Protein AF-L8Y425-F1 (afdb_monomer_lite)

Sequence (180 aa):
MAGYKPAAIQTYPILGEKITQDTLYWNNYKDDILISRPAKKHLELYDRDLKNFRISKALDRVLEPSCTIKTPEITVSIIKELNRRGVLANALAGRDEKEISRILNFLIRNLSQPRFAPVLINVAEIIIAAHEPQVGEEFPQDCRSMLCSPGHAGGPYHAGGPYPQVPLPPRVLGGAQVAS

Organism: Tupaia chinensis (NCBI:txid246437)

InterPro domains:
  IPR018983 U3 small nucleolar RNA-associated protein 15, C-terminal [PF09384] (30-137)

Radius of gyration: 33.2 Å; chains: 1; bounding box: 80×84×77 Å

Secondary structure (DSSP, 8-state):
-PPP------PPPPBTB---GGGGGGGG-PPP---PPPP-PPPPHHHHHHHTT-HHHHHHHHTSHHHHHH-HHHHHHHHHHHHHTT-HHHHHHT--HHHHHHHHHHHHHHTT-TTTHHHHHHHHHHHHHHHS--TT----TTSTTSS------------PPPPPPPPPPPP---------

Structure (mmCIF, N/CA/C/O backbone):
data_AF-L8Y425-F1
#
_entry.id   AF-L8Y425-F1
#
loop_
_atom_site.group_PDB
_atom_site.id
_atom_site.type_symbol
_atom_site.label_atom_id
_atom_site.label_alt_id
_atom_site.label_comp_id
_atom_site.label_asym_id
_atom_site.label_entity_id
_atom_site.label_seq_id
_atom_site.pdbx_PDB_ins_code
_atom_site.Cartn_x
_atom_site.Cartn_y
_atom_site.Cartn_z
_atom_site.occupancy
_atom_site.B_iso_or_equiv
_atom_site.auth_seq_id
_atom_site.auth_comp_id
_atom_site.auth_asym_id
_atom_site.auth_atom_id
_atom_site.pdbx_PDB_model_num
ATOM 1 N N . MET A 1 1 ? -4.622 -69.169 -10.002 1.00 43.34 1 MET A N 1
ATOM 2 C CA . MET A 1 1 ? -4.086 -68.266 -8.961 1.00 43.34 1 MET A CA 1
ATOM 3 C C . MET A 1 1 ? -2.812 -67.646 -9.509 1.00 43.34 1 MET A C 1
ATOM 5 O O . MET A 1 1 ? -1.913 -68.394 -9.868 1.00 43.34 1 MET A O 1
ATOM 9 N N . ALA A 1 2 ? -2.773 -66.326 -9.700 1.00 55.53 2 ALA A N 1
ATOM 10 C CA . ALA A 1 2 ? -1.586 -65.649 -10.223 1.00 55.53 2 ALA A CA 1
ATOM 11 C C . ALA A 1 2 ? -0.485 -65.666 -9.151 1.00 55.53 2 ALA A C 1
ATOM 13 O O . ALA A 1 2 ? -0.694 -65.164 -8.048 1.00 55.53 2 ALA A O 1
ATOM 14 N N . GLY A 1 3 ? 0.648 -66.303 -9.454 1.00 64.50 3 GLY A N 1
ATOM 15 C CA . GLY A 1 3 ? 1.788 -66.396 -8.545 1.00 64.50 3 GLY A CA 1
ATOM 16 C C . GLY A 1 3 ? 2.397 -65.020 -8.292 1.00 64.50 3 GLY A C 1
ATOM 17 O O . GLY A 1 3 ? 2.737 -64.303 -9.233 1.00 64.50 3 GLY A O 1
ATOM 18 N N . TYR A 1 4 ? 2.521 -64.653 -7.019 1.00 73.25 4 TYR A N 1
ATOM 19 C CA . TYR A 1 4 ? 3.239 -63.460 -6.585 1.00 73.25 4 TYR A CA 1
ATOM 20 C C . TYR A 1 4 ? 4.706 -63.546 -7.031 1.00 73.25 4 TYR A C 1
ATOM 22 O O . TYR A 1 4 ? 5.395 -64.518 -6.720 1.00 73.25 4 TYR A O 1
ATOM 30 N N . LYS A 1 5 ? 5.181 -62.531 -7.762 1.00 61.12 5 LYS A N 1
ATOM 31 C CA . LYS A 1 5 ? 6.605 -62.343 -8.060 1.00 61.12 5 LYS A CA 1
ATOM 32 C C . LYS A 1 5 ? 7.150 -61.307 -7.074 1.00 61.12 5 LYS A C 1
ATOM 34 O O . LYS A 1 5 ? 6.710 -60.159 -7.146 1.00 61.12 5 LYS A O 1
ATOM 39 N N . PRO A 1 6 ? 8.050 -61.677 -6.148 1.00 66.69 6 PRO A N 1
ATOM 40 C CA . PRO A 1 6 ? 8.620 -60.713 -5.218 1.00 66.69 6 PRO A CA 1
ATOM 41 C C . PRO A 1 6 ? 9.408 -59.650 -5.984 1.00 66.69 6 PRO A C 1
ATOM 43 O O . PRO A 1 6 ? 10.172 -59.968 -6.896 1.00 66.69 6 PRO A O 1
ATOM 46 N N . ALA A 1 7 ? 9.220 -58.385 -5.610 1.00 66.00 7 ALA A N 1
ATOM 47 C CA . ALA A 1 7 ? 10.040 -57.296 -6.115 1.00 66.00 7 ALA A CA 1
ATOM 48 C C . ALA A 1 7 ? 11.478 -57.492 -5.612 1.00 66.00 7 ALA A C 1
ATOM 50 O O . ALA A 1 7 ? 11.730 -57.450 -4.407 1.00 66.00 7 ALA A O 1
ATOM 51 N N . ALA A 1 8 ? 12.408 -57.746 -6.532 1.00 64.06 8 ALA A N 1
ATOM 52 C CA . ALA A 1 8 ? 13.828 -57.795 -6.221 1.00 64.06 8 ALA A CA 1
ATOM 53 C C . ALA A 1 8 ? 14.287 -56.385 -5.824 1.00 64.06 8 ALA A C 1
ATOM 55 O O . ALA A 1 8 ? 14.259 -55.460 -6.637 1.00 64.06 8 ALA A O 1
ATOM 56 N N . ILE A 1 9 ? 14.660 -56.207 -4.559 1.00 56.69 9 ILE A N 1
ATOM 57 C CA . ILE A 1 9 ? 15.256 -54.960 -4.079 1.00 56.69 9 ILE A CA 1
ATOM 58 C C . ILE A 1 9 ? 16.687 -54.915 -4.623 1.00 56.69 9 ILE A C 1
ATOM 60 O O . ILE A 1 9 ? 17.462 -55.838 -4.380 1.00 56.69 9 ILE A O 1
ATOM 64 N N . GLN A 1 10 ? 17.029 -53.855 -5.359 1.00 52.22 10 GLN A N 1
ATOM 65 C CA . GLN A 1 10 ? 18.387 -53.605 -5.847 1.00 52.22 10 GLN A CA 1
ATOM 66 C C . GLN A 1 10 ? 19.314 -53.400 -4.639 1.00 52.22 10 GLN A C 1
ATOM 68 O O . GLN A 1 10 ? 19.312 -52.337 -4.021 1.00 52.22 10 GLN A O 1
ATOM 73 N N . THR A 1 11 ? 20.070 -54.427 -4.254 1.00 60.69 11 THR A N 1
ATOM 74 C CA . THR A 1 11 ? 21.088 -54.316 -3.204 1.00 60.69 11 THR A CA 1
ATOM 75 C C . THR A 1 11 ? 22.324 -53.606 -3.742 1.00 60.69 11 THR A C 1
ATOM 77 O O . THR A 1 11 ? 22.751 -53.862 -4.867 1.00 60.69 11 THR A O 1
ATOM 80 N N . TYR A 1 12 ? 22.911 -52.721 -2.934 1.00 56.97 12 TYR A N 1
ATOM 81 C CA . TYR A 1 12 ? 24.147 -52.022 -3.283 1.00 56.97 12 TYR A CA 1
ATOM 82 C C . TYR A 1 12 ? 25.275 -53.031 -3.571 1.00 56.97 12 TYR A C 1
ATOM 84 O O . TYR A 1 12 ? 25.417 -54.001 -2.820 1.00 56.97 12 TYR A O 1
ATOM 92 N N . PRO A 1 13 ? 26.080 -52.832 -4.630 1.00 56.38 13 PRO A N 1
ATOM 93 C CA . PRO A 1 13 ? 27.168 -53.744 -4.955 1.00 56.38 13 PRO A CA 1
ATOM 94 C C . PRO A 1 13 ? 28.264 -53.672 -3.885 1.00 56.38 13 PRO A C 1
ATOM 96 O O . PRO A 1 13 ? 28.727 -52.591 -3.520 1.00 56.38 13 PRO A O 1
ATOM 99 N N . ILE A 1 14 ? 28.688 -54.833 -3.383 1.00 57.53 14 ILE A N 1
ATOM 100 C CA . ILE A 1 14 ? 29.815 -54.946 -2.453 1.00 57.53 14 ILE A CA 1
ATOM 101 C C . ILE A 1 14 ? 31.104 -54.759 -3.262 1.00 57.53 14 ILE A C 1
ATOM 103 O O . ILE A 1 14 ? 31.344 -55.453 -4.250 1.00 57.53 14 ILE A O 1
ATOM 107 N N . LEU A 1 15 ? 31.919 -53.781 -2.868 1.00 52.88 15 LEU A N 1
ATOM 108 C CA . LEU A 1 15 ? 33.121 -53.383 -3.597 1.00 52.88 15 LEU A CA 1
ATOM 109 C C . LEU A 1 15 ? 34.187 -54.496 -3.529 1.00 52.88 15 LEU A C 1
ATOM 111 O O . LEU A 1 15 ? 34.665 -54.818 -2.443 1.00 52.88 15 LEU A O 1
ATOM 115 N N . GLY A 1 16 ? 34.574 -55.067 -4.676 1.00 56.72 16 GLY A N 1
ATOM 116 C CA . GLY A 1 16 ? 35.657 -56.063 -4.770 1.00 56.72 16 GLY A CA 1
ATOM 117 C C . GLY A 1 16 ? 35.403 -57.235 -5.723 1.00 56.72 16 GLY A C 1
ATOM 118 O O . GLY A 1 16 ? 36.343 -57.943 -6.079 1.00 56.72 16 GLY A O 1
ATOM 119 N N . GLU A 1 17 ? 34.171 -57.420 -6.190 1.00 60.19 17 GLU A N 1
ATOM 120 C CA . GLU A 1 17 ? 33.831 -58.406 -7.217 1.00 60.19 17 GLU A CA 1
ATOM 121 C C . GLU A 1 17 ? 33.682 -57.706 -8.578 1.00 60.19 17 GLU A C 1
ATOM 123 O O . GLU A 1 17 ? 33.253 -56.558 -8.669 1.00 60.19 17 GLU A O 1
ATOM 128 N N . LYS A 1 18 ? 34.169 -58.352 -9.634 1.00 57.97 18 LYS A N 1
ATOM 129 C CA . LYS A 1 18 ? 34.546 -57.750 -10.924 1.00 57.97 18 LYS A CA 1
ATOM 130 C C . LYS A 1 18 ? 33.449 -56.843 -11.511 1.00 57.97 18 LYS A C 1
ATOM 132 O O . LYS A 1 18 ? 32.298 -57.254 -11.635 1.00 57.97 18 LYS A O 1
ATOM 137 N N . ILE A 1 19 ? 33.833 -55.635 -11.937 1.00 59.31 19 ILE A N 1
ATOM 138 C CA . ILE A 1 19 ? 32.931 -54.636 -12.535 1.00 59.31 19 ILE A CA 1
ATOM 139 C C . ILE A 1 19 ? 32.350 -55.208 -13.843 1.00 59.31 19 ILE A C 1
ATOM 141 O O . ILE A 1 19 ? 33.043 -55.295 -14.854 1.00 59.31 19 ILE A O 1
ATOM 145 N N . THR A 1 20 ? 31.087 -55.631 -13.815 1.00 65.25 20 THR A N 1
ATOM 146 C CA . THR A 1 20 ? 30.320 -56.123 -14.977 1.00 65.25 20 THR A CA 1
ATOM 147 C C . THR A 1 20 ? 29.552 -54.954 -15.621 1.00 65.25 20 THR A C 1
ATOM 149 O O . THR A 1 20 ? 29.379 -53.911 -14.987 1.00 65.25 20 THR A O 1
ATOM 152 N N . GLN A 1 21 ? 29.082 -55.076 -16.871 1.00 60.59 21 GLN A N 1
ATOM 153 C CA . GLN A 1 21 ? 28.319 -54.009 -17.552 1.00 60.59 21 GLN A CA 1
ATOM 154 C C . GLN A 1 21 ? 27.119 -53.497 -16.729 1.00 60.59 21 GLN A C 1
ATOM 156 O O . GLN A 1 21 ? 26.860 -52.296 -16.730 1.00 60.59 21 GLN A O 1
ATOM 161 N N . ASP A 1 22 ? 26.478 -54.361 -15.939 1.00 55.16 22 ASP A N 1
ATOM 162 C CA . ASP A 1 22 ? 25.357 -54.000 -15.057 1.00 55.16 22 ASP A CA 1
ATOM 163 C C . ASP A 1 22 ? 25.767 -53.092 -13.880 1.00 55.16 22 ASP A C 1
ATOM 165 O O . ASP A 1 22 ? 24.965 -52.304 -13.380 1.00 55.16 22 ASP A O 1
ATOM 169 N N . THR A 1 23 ? 27.040 -53.126 -13.468 1.00 60.44 23 THR A N 1
ATOM 170 C CA . THR A 1 23 ? 27.605 -52.217 -12.450 1.00 60.44 23 THR A CA 1
ATOM 171 C C . THR A 1 23 ? 28.106 -50.887 -13.019 1.00 60.44 23 THR A C 1
ATOM 173 O O . THR A 1 23 ? 28.419 -49.980 -12.250 1.00 60.44 23 THR A O 1
ATOM 176 N N . LEU A 1 24 ? 28.142 -50.709 -14.345 1.00 60.28 24 LEU A N 1
ATOM 177 C CA . LEU A 1 24 ? 28.545 -49.437 -14.965 1.00 60.28 24 LEU A CA 1
ATOM 178 C C . LEU A 1 24 ? 27.459 -48.353 -14.897 1.00 60.28 24 LEU A C 1
ATOM 180 O O . LEU A 1 24 ? 27.726 -47.205 -15.254 1.00 60.28 24 LEU A O 1
ATOM 184 N N . TYR A 1 25 ? 26.262 -48.681 -14.398 1.00 55.69 25 TYR A N 1
ATOM 185 C CA . TYR A 1 25 ? 25.159 -47.731 -14.214 1.00 55.69 25 TYR A CA 1
ATOM 186 C C . TYR A 1 25 ? 25.543 -46.521 -13.337 1.00 55.69 25 TYR A C 1
ATOM 188 O O . TYR A 1 25 ? 24.992 -45.434 -13.498 1.00 55.69 25 TYR A O 1
ATOM 196 N N . TRP A 1 26 ? 26.537 -46.675 -12.455 1.00 58.75 26 TRP A N 1
ATOM 197 C CA . TRP A 1 26 ? 27.014 -45.613 -11.563 1.00 58.75 26 TRP A CA 1
ATOM 198 C C . TRP A 1 26 ? 27.950 -44.605 -12.228 1.00 58.75 26 TRP A C 1
ATOM 200 O O . TRP A 1 26 ? 28.053 -43.481 -11.753 1.00 58.75 26 TRP A O 1
ATOM 210 N N . ASN A 1 27 ? 28.602 -44.957 -13.344 1.00 62.38 27 ASN A N 1
ATOM 211 C CA . ASN A 1 27 ? 29.601 -44.079 -13.966 1.00 62.38 27 ASN A CA 1
ATOM 212 C C . ASN A 1 27 ? 28.978 -42.809 -14.581 1.00 62.38 27 ASN A C 1
ATOM 214 O O . ASN A 1 27 ? 29.679 -41.846 -14.867 1.00 62.38 27 ASN A O 1
ATOM 218 N N . ASN A 1 28 ? 27.654 -42.817 -14.773 1.00 65.25 28 ASN A N 1
ATOM 219 C CA . ASN A 1 28 ? 26.857 -41.684 -15.240 1.00 65.25 28 ASN A CA 1
ATOM 220 C C . ASN A 1 28 ? 25.752 -41.282 -14.248 1.00 65.25 28 ASN A C 1
ATOM 222 O O . ASN A 1 28 ? 24.873 -40.494 -14.611 1.00 65.25 28 ASN A O 1
ATOM 226 N N . TYR A 1 29 ? 25.761 -41.813 -13.020 1.00 69.00 29 TYR A N 1
ATOM 227 C CA . TYR A 1 29 ? 24.823 -41.372 -11.994 1.00 69.00 29 TYR A CA 1
ATOM 228 C C . TYR A 1 29 ? 25.218 -39.956 -11.575 1.00 69.00 29 TYR A C 1
ATOM 230 O O . TYR A 1 29 ? 26.273 -39.736 -10.986 1.00 69.00 29 TYR A O 1
ATOM 238 N N . LYS A 1 30 ? 24.406 -38.977 -11.968 1.00 70.94 30 LYS A N 1
ATOM 239 C CA . LYS A 1 30 ? 24.602 -37.584 -11.574 1.00 70.94 30 LYS A CA 1
ATOM 240 C C . LYS A 1 30 ? 24.097 -37.437 -10.145 1.00 70.94 30 LYS A C 1
ATOM 242 O O . LYS A 1 30 ? 22.935 -37.744 -9.894 1.00 70.94 30 LYS A O 1
ATOM 247 N N . ASP A 1 31 ? 24.960 -36.976 -9.248 1.00 73.25 31 ASP A N 1
ATOM 248 C CA . ASP A 1 31 ? 24.572 -36.626 -7.883 1.00 73.25 31 ASP A CA 1
ATOM 249 C C . ASP A 1 31 ? 23.407 -35.621 -7.873 1.00 73.25 31 ASP A C 1
ATOM 251 O O . ASP A 1 31 ? 23.208 -34.854 -8.826 1.00 73.25 31 ASP A O 1
ATOM 255 N N . ASP A 1 32 ? 22.646 -35.613 -6.778 1.00 75.81 32 ASP A N 1
ATOM 256 C CA . ASP A 1 32 ? 21.552 -34.669 -6.575 1.00 75.81 32 ASP A CA 1
ATOM 257 C C . ASP A 1 32 ? 22.042 -33.222 -6.730 1.00 75.81 32 ASP A C 1
ATOM 259 O O . ASP A 1 32 ? 23.111 -32.832 -6.250 1.00 75.81 32 ASP A O 1
ATOM 263 N N . ILE A 1 33 ? 21.234 -32.395 -7.396 1.00 73.50 33 ILE A N 1
ATOM 264 C CA . ILE A 1 33 ? 21.543 -30.981 -7.613 1.00 73.50 33 ILE A CA 1
ATOM 265 C C . ILE A 1 33 ? 21.563 -30.275 -6.251 1.00 73.50 33 ILE A C 1
ATOM 267 O O . ILE A 1 33 ? 20.522 -29.913 -5.699 1.00 73.50 33 ILE A O 1
ATOM 271 N N . LEU A 1 34 ? 22.760 -30.034 -5.717 1.00 71.00 34 LEU A N 1
ATOM 272 C CA . LEU A 1 34 ? 22.963 -29.179 -4.554 1.00 71.00 34 LEU A CA 1
ATOM 273 C C . LEU A 1 34 ? 22.692 -27.725 -4.952 1.00 71.00 34 LEU A C 1
ATOM 275 O O . LEU A 1 34 ? 23.576 -26.999 -5.407 1.00 71.00 34 LEU A O 1
ATOM 279 N N . ILE A 1 35 ? 21.447 -27.284 -4.775 1.00 75.75 35 ILE A N 1
ATOM 280 C CA . ILE A 1 35 ? 21.081 -25.875 -4.924 1.00 75.75 35 ILE A CA 1
ATOM 281 C C . ILE A 1 35 ? 21.751 -25.112 -3.778 1.00 75.75 35 ILE A C 1
ATOM 283 O O . ILE A 1 35 ? 21.338 -25.210 -2.617 1.00 75.75 35 ILE A O 1
ATOM 287 N N . SER A 1 36 ? 22.805 -24.354 -4.092 1.00 75.25 36 SER A N 1
ATOM 288 C CA . SER A 1 36 ? 23.417 -23.446 -3.127 1.00 75.25 36 SER A CA 1
ATOM 289 C C . SER A 1 36 ? 22.344 -22.478 -2.629 1.00 75.25 36 SER A C 1
ATOM 291 O O . SER A 1 36 ? 21.588 -21.895 -3.409 1.00 75.25 36 SER A O 1
ATOM 293 N N . ARG A 1 37 ? 22.213 -22.337 -1.305 1.00 72.50 37 ARG A N 1
ATOM 294 C CA . ARG A 1 37 ? 21.256 -21.378 -0.747 1.00 72.50 37 ARG A CA 1
ATOM 295 C C . ARG A 1 37 ? 21.734 -19.988 -1.168 1.00 72.50 37 ARG A C 1
ATOM 297 O O . ARG A 1 37 ? 22.829 -19.609 -0.741 1.00 72.50 37 ARG A O 1
ATOM 304 N N . PRO A 1 38 ? 20.971 -19.228 -1.975 1.00 70.19 38 PRO A N 1
ATOM 305 C CA . PRO A 1 38 ? 21.381 -17.878 -2.315 1.00 70.19 38 PRO A CA 1
ATOM 306 C C . PRO A 1 38 ? 21.558 -17.088 -1.016 1.00 70.19 38 PRO A C 1
ATOM 308 O O . PRO A 1 38 ? 20.767 -17.234 -0.075 1.00 70.19 38 PRO A O 1
ATOM 311 N N . ALA A 1 39 ? 22.623 -16.286 -0.945 1.00 71.88 39 ALA A N 1
ATOM 312 C CA . ALA A 1 39 ? 22.878 -15.420 0.198 1.00 71.88 39 ALA A CA 1
ATOM 313 C C . ALA A 1 39 ? 21.603 -14.627 0.526 1.00 71.88 39 ALA A C 1
ATOM 315 O O . ALA A 1 39 ? 20.919 -14.139 -0.377 1.00 71.88 39 ALA A O 1
ATOM 316 N N . LYS A 1 40 ? 21.246 -14.541 1.816 1.00 66.94 40 LYS A N 1
ATOM 317 C CA . LYS A 1 40 ? 20.016 -13.862 2.247 1.00 66.94 40 LYS A CA 1
ATOM 318 C C . LYS A 1 40 ? 20.020 -12.436 1.690 1.00 66.94 40 LYS A C 1
ATOM 320 O O . LYS A 1 40 ? 20.853 -11.627 2.091 1.00 66.94 40 LYS A O 1
ATOM 325 N N . LYS A 1 41 ? 19.088 -12.135 0.781 1.00 71.62 41 LYS A N 1
ATOM 326 C CA . LYS A 1 41 ? 18.905 -10.784 0.240 1.00 71.62 41 LYS A CA 1
ATOM 327 C C . LYS A 1 41 ? 18.631 -9.831 1.405 1.00 71.62 41 LYS A C 1
ATOM 329 O O . LYS A 1 41 ? 17.786 -10.129 2.253 1.00 71.62 41 LYS A O 1
ATOM 334 N N . HIS A 1 42 ? 19.365 -8.720 1.473 1.00 75.38 42 HIS A N 1
ATOM 335 C CA . HIS A 1 42 ? 19.116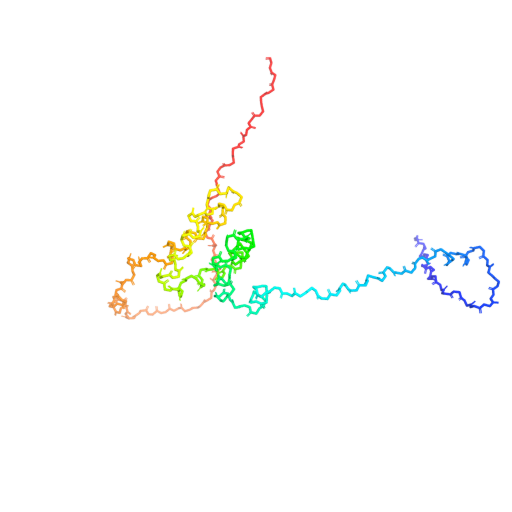 -7.692 2.479 1.00 75.38 42 HIS A CA 1
ATOM 336 C C . HIS A 1 42 ? 17.682 -7.180 2.293 1.00 75.38 42 HIS A C 1
ATOM 338 O O . HIS A 1 42 ? 17.331 -6.697 1.219 1.00 75.38 42 HIS A O 1
ATOM 344 N N . LEU A 1 43 ? 16.837 -7.379 3.309 1.00 77.31 43 LEU A N 1
ATOM 345 C CA . LEU A 1 43 ? 15.447 -6.932 3.275 1.00 77.31 43 LEU A CA 1
ATOM 346 C C . LEU A 1 43 ? 15.423 -5.413 3.364 1.00 77.31 43 LEU A C 1
ATOM 348 O O . LEU A 1 43 ? 15.990 -4.833 4.297 1.00 77.31 43 LEU A O 1
ATOM 352 N N . GLU A 1 44 ? 14.720 -4.804 2.423 1.00 82.88 44 GLU A N 1
ATOM 353 C CA . GLU A 1 44 ? 14.456 -3.377 2.424 1.00 82.88 44 GLU A CA 1
ATOM 354 C C . GLU A 1 44 ? 13.705 -2.963 3.696 1.00 82.88 44 GLU A C 1
ATOM 356 O O . GLU A 1 44 ? 13.024 -3.764 4.349 1.00 82.88 44 GLU A O 1
ATOM 361 N N . LEU A 1 45 ? 13.855 -1.699 4.091 1.00 85.56 45 LEU A N 1
ATOM 362 C CA . LEU A 1 45 ? 13.321 -1.206 5.364 1.00 85.56 45 LEU A CA 1
ATOM 363 C C . LEU A 1 45 ? 11.798 -1.391 5.468 1.00 85.56 45 LEU A C 1
ATOM 365 O O . LEU A 1 45 ? 11.293 -1.721 6.541 1.00 85.56 45 LEU A O 1
ATOM 369 N N . TYR A 1 46 ? 11.074 -1.216 4.365 1.00 86.44 46 TYR A N 1
ATOM 370 C CA . TYR A 1 46 ? 9.631 -1.444 4.291 1.00 86.44 46 TYR A CA 1
ATOM 371 C C . TYR A 1 46 ? 9.266 -2.936 4.376 1.00 86.44 46 TYR A C 1
ATOM 373 O O . TYR A 1 46 ? 8.377 -3.299 5.144 1.00 86.44 46 TYR A O 1
ATOM 381 N N . ASP A 1 47 ? 10.003 -3.825 3.704 1.00 87.06 47 ASP A N 1
ATOM 382 C CA . ASP A 1 47 ? 9.776 -5.279 3.767 1.00 87.06 47 ASP A CA 1
ATOM 383 C C . ASP A 1 47 ? 10.015 -5.831 5.175 1.00 87.06 47 ASP A C 1
ATOM 385 O O . ASP A 1 47 ? 9.306 -6.723 5.653 1.00 87.06 47 ASP A O 1
ATOM 389 N N . ARG A 1 48 ? 10.990 -5.259 5.890 1.00 90.81 48 ARG A N 1
ATOM 390 C CA . ARG A 1 48 ? 11.223 -5.564 7.304 1.00 90.81 48 ARG A CA 1
ATOM 391 C C . ARG A 1 48 ? 10.021 -5.179 8.167 1.00 90.81 48 ARG A C 1
ATOM 393 O O . ARG A 1 48 ? 9.695 -5.913 9.099 1.00 90.81 48 ARG A O 1
ATOM 400 N N . ASP A 1 49 ? 9.369 -4.053 7.898 1.00 90.12 49 ASP A N 1
ATOM 401 C CA . ASP A 1 49 ? 8.185 -3.630 8.652 1.00 90.12 49 ASP A CA 1
ATOM 402 C C . ASP A 1 49 ? 6.969 -4.502 8.342 1.00 90.12 49 ASP A C 1
ATOM 404 O O . ASP A 1 49 ? 6.267 -4.901 9.271 1.00 90.12 49 ASP A O 1
ATOM 408 N N . LEU A 1 50 ? 6.790 -4.899 7.080 1.00 87.38 50 LEU A N 1
ATOM 409 C CA . LEU A 1 50 ? 5.755 -5.853 6.672 1.00 87.38 50 LEU A CA 1
ATOM 410 C C . LEU A 1 50 ? 5.944 -7.235 7.305 1.00 87.38 50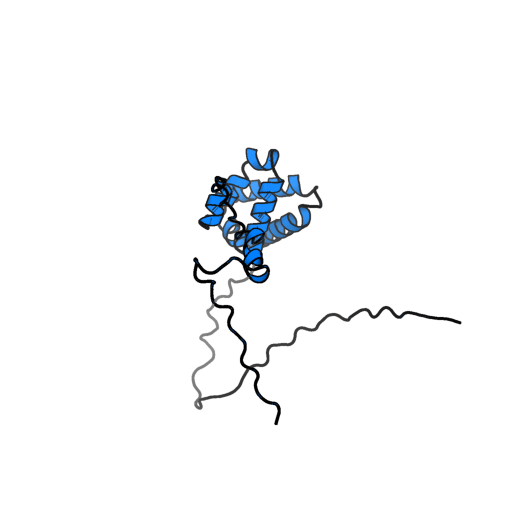 LEU A C 1
ATOM 412 O O . LEU A 1 50 ? 4.960 -7.883 7.667 1.00 87.38 50 LEU A O 1
ATOM 416 N N . LYS A 1 51 ? 7.195 -7.683 7.471 1.00 87.88 51 LYS A N 1
ATOM 417 C CA . LYS A 1 51 ? 7.520 -8.941 8.158 1.00 87.88 51 LYS A CA 1
ATOM 418 C C . LYS A 1 51 ? 7.204 -8.891 9.656 1.00 87.88 51 LYS A C 1
ATOM 420 O O . LYS A 1 51 ? 6.808 -9.900 10.224 1.00 87.88 51 LYS A O 1
ATOM 425 N N . ASN A 1 52 ? 7.372 -7.728 10.284 1.00 89.81 52 ASN A N 1
ATOM 426 C CA . ASN A 1 52 ? 7.110 -7.520 11.712 1.00 89.81 52 ASN A CA 1
ATOM 427 C C . ASN A 1 52 ? 5.686 -7.007 11.999 1.00 89.81 52 ASN A C 1
ATOM 429 O O . ASN A 1 52 ? 5.438 -6.520 13.098 1.00 89.81 52 ASN A O 1
ATOM 433 N N . PHE A 1 53 ? 4.773 -7.054 11.021 1.00 87.38 53 PHE A N 1
ATOM 434 C CA . PHE A 1 53 ? 3.394 -6.555 11.142 1.00 87.38 53 PHE A CA 1
ATOM 435 C C . PHE A 1 53 ? 3.286 -5.079 11.576 1.00 87.38 53 PHE A C 1
ATOM 437 O O . PHE A 1 53 ? 2.271 -4.644 12.116 1.00 87.38 53 PHE A O 1
ATOM 444 N N . ARG A 1 54 ? 4.314 -4.266 11.302 1.00 89.00 54 ARG A N 1
ATOM 445 C CA . ARG A 1 54 ? 4.325 -2.825 11.598 1.00 89.00 54 ARG A CA 1
ATOM 446 C C . ARG A 1 54 ? 3.709 -2.048 10.440 1.00 89.00 54 ARG A C 1
ATOM 448 O O . ARG A 1 54 ? 4.410 -1.339 9.723 1.00 89.00 54 ARG A O 1
ATOM 455 N N . ILE A 1 55 ? 2.399 -2.207 10.259 1.00 89.88 55 ILE A N 1
ATOM 456 C CA . ILE A 1 55 ? 1.673 -1.711 9.081 1.00 89.88 55 ILE A CA 1
ATOM 457 C C . ILE A 1 55 ? 1.736 -0.186 8.966 1.00 89.88 55 ILE A C 1
ATOM 459 O O . ILE A 1 55 ? 2.102 0.320 7.910 1.00 89.88 55 ILE A O 1
ATOM 463 N N . SER A 1 56 ? 1.469 0.542 10.054 1.00 89.12 56 SER A N 1
ATOM 464 C CA . SER A 1 56 ? 1.483 2.011 10.042 1.00 89.12 56 SER A CA 1
ATOM 465 C C . SER A 1 56 ? 2.852 2.559 9.632 1.00 89.12 56 SER A C 1
ATOM 467 O O . SER A 1 56 ? 2.931 3.350 8.701 1.00 89.12 56 SER A O 1
ATOM 469 N N . LYS A 1 57 ? 3.937 2.030 10.222 1.00 90.19 57 LYS A N 1
ATOM 470 C CA . LYS A 1 57 ? 5.318 2.436 9.900 1.00 90.19 57 LYS A CA 1
ATOM 471 C C . LYS A 1 57 ? 5.722 2.084 8.468 1.00 90.19 57 LYS A C 1
ATOM 473 O O . LYS A 1 57 ? 6.411 2.869 7.823 1.00 90.19 57 LYS A O 1
ATOM 478 N N . ALA A 1 58 ? 5.304 0.915 7.977 1.00 91.12 58 ALA A N 1
ATOM 479 C CA . ALA A 1 58 ? 5.541 0.526 6.591 1.00 91.12 58 ALA A CA 1
ATOM 480 C C . ALA A 1 58 ? 4.862 1.512 5.633 1.00 91.12 58 ALA A C 1
ATOM 482 O O . ALA A 1 58 ? 5.491 1.963 4.680 1.00 91.12 58 ALA A O 1
ATOM 483 N N . LEU A 1 59 ? 3.607 1.869 5.925 1.00 89.44 59 LEU A N 1
ATOM 484 C CA . LEU A 1 59 ? 2.820 2.801 5.130 1.00 89.44 59 LEU A CA 1
ATOM 485 C C . LEU A 1 59 ? 3.437 4.214 5.146 1.00 89.44 59 LEU A C 1
ATOM 487 O O . LEU A 1 59 ? 3.595 4.812 4.089 1.00 89.44 59 LEU A O 1
ATOM 491 N N . ASP A 1 60 ? 3.904 4.700 6.298 1.00 90.06 60 ASP A N 1
ATOM 492 C CA . ASP A 1 60 ? 4.576 6.007 6.404 1.00 90.06 60 ASP A CA 1
ATOM 493 C C . ASP A 1 60 ? 5.848 6.082 5.552 1.00 90.06 60 ASP A C 1
ATOM 495 O O . ASP A 1 60 ? 6.066 7.056 4.834 1.00 90.06 60 ASP A O 1
ATOM 499 N N . ARG A 1 61 ? 6.672 5.025 5.581 1.00 90.00 61 ARG A N 1
ATOM 500 C CA . ARG A 1 61 ? 7.911 4.962 4.789 1.00 90.00 61 ARG A CA 1
ATOM 501 C C . ARG A 1 61 ? 7.647 4.995 3.288 1.00 90.00 61 ARG A C 1
ATOM 503 O O . ARG A 1 61 ? 8.397 5.625 2.555 1.00 90.00 61 ARG A O 1
ATOM 510 N N . VAL A 1 62 ? 6.606 4.311 2.816 1.00 90.44 62 VAL A N 1
ATOM 511 C CA . VAL A 1 62 ? 6.321 4.226 1.371 1.00 90.44 62 VAL A CA 1
ATOM 512 C C . VAL A 1 62 ? 5.577 5.442 0.834 1.00 90.44 62 VAL A C 1
ATOM 514 O O . VAL A 1 62 ? 5.593 5.667 -0.376 1.00 90.44 62 VAL A O 1
ATOM 517 N N . LEU A 1 63 ? 4.932 6.210 1.716 1.00 89.75 63 LEU A N 1
ATOM 518 C CA . LEU A 1 63 ? 4.257 7.469 1.401 1.00 89.75 63 LEU A CA 1
ATOM 519 C C . LEU A 1 63 ? 5.198 8.678 1.444 1.00 89.75 63 LEU A C 1
ATOM 521 O O . LEU A 1 63 ? 4.783 9.787 1.103 1.00 89.75 63 LEU A O 1
ATOM 525 N N . GLU A 1 64 ? 6.463 8.488 1.824 1.00 88.94 64 GLU A N 1
ATOM 526 C CA . GLU A 1 64 ? 7.454 9.556 1.788 1.00 88.94 64 GLU A CA 1
ATOM 527 C C . GLU A 1 64 ? 7.607 10.100 0.346 1.00 88.94 64 GLU A C 1
ATOM 529 O O . GLU A 1 64 ? 7.651 9.319 -0.618 1.00 88.94 64 GLU A O 1
ATOM 534 N N . PRO A 1 65 ? 7.703 11.431 0.146 1.00 81.81 65 PRO A N 1
ATOM 535 C CA . PRO A 1 65 ? 7.849 12.025 -1.186 1.00 81.81 65 PRO A CA 1
ATOM 536 C C . PRO A 1 65 ? 9.023 11.444 -1.986 1.00 81.81 65 PRO A C 1
ATOM 538 O O . PRO A 1 65 ? 8.932 11.252 -3.196 1.00 81.81 65 PRO A O 1
ATOM 541 N N . SER A 1 66 ? 10.120 11.115 -1.306 1.00 80.44 66 SER A N 1
ATOM 542 C CA . SER A 1 66 ? 11.312 10.491 -1.887 1.00 80.44 66 SER A CA 1
ATOM 543 C C . SER A 1 66 ? 10.994 9.157 -2.585 1.00 80.44 66 SER A C 1
ATOM 545 O O . SER A 1 66 ? 11.466 8.922 -3.700 1.00 80.44 66 SER A O 1
ATOM 547 N N . CYS A 1 67 ? 10.172 8.310 -1.962 1.00 80.00 67 CYS A N 1
ATOM 548 C CA . CYS A 1 67 ? 9.783 6.991 -2.459 1.00 80.00 67 CYS A CA 1
ATOM 549 C C . CYS A 1 67 ? 8.672 7.072 -3.506 1.00 80.00 67 CYS A C 1
ATOM 551 O O . CYS A 1 67 ? 8.757 6.423 -4.548 1.00 80.00 67 CYS A O 1
ATOM 553 N N . THR A 1 68 ? 7.663 7.908 -3.268 1.00 82.94 68 THR A N 1
ATOM 554 C CA . THR A 1 68 ? 6.508 8.048 -4.168 1.00 82.94 68 THR A CA 1
ATOM 555 C C . THR A 1 68 ? 6.867 8.685 -5.510 1.00 82.94 68 THR A C 1
ATOM 557 O O . THR A 1 68 ? 6.244 8.370 -6.520 1.00 82.94 68 THR A O 1
ATOM 560 N N . ILE A 1 69 ? 7.883 9.556 -5.541 1.00 83.19 69 ILE A N 1
ATOM 561 C CA . ILE A 1 69 ? 8.352 10.210 -6.769 1.00 83.19 69 ILE A CA 1
ATOM 562 C C . ILE A 1 69 ? 9.291 9.301 -7.564 1.00 83.19 69 ILE A C 1
ATOM 564 O O . ILE A 1 69 ? 9.172 9.224 -8.784 1.00 83.19 69 ILE A O 1
ATOM 568 N N . LYS A 1 70 ? 10.237 8.632 -6.894 1.00 85.12 70 LYS A N 1
ATOM 569 C CA . LYS A 1 70 ? 11.251 7.808 -7.572 1.00 85.12 70 LYS A CA 1
ATOM 570 C C . LYS A 1 70 ? 10.705 6.455 -8.009 1.00 85.12 70 LYS A C 1
ATOM 572 O O . LYS A 1 70 ? 11.049 5.973 -9.082 1.00 85.12 70 LYS A O 1
ATOM 577 N N . THR A 1 71 ? 9.892 5.829 -7.164 1.00 86.12 71 THR A N 1
ATOM 578 C CA . THR A 1 71 ? 9.476 4.432 -7.325 1.00 86.12 71 THR A CA 1
ATOM 579 C C . THR A 1 71 ? 8.022 4.237 -6.880 1.00 86.12 71 THR A C 1
ATOM 581 O O . THR A 1 71 ? 7.771 3.545 -5.888 1.00 86.12 71 THR A O 1
ATOM 584 N N . PRO A 1 72 ? 7.040 4.805 -7.607 1.00 86.81 72 PRO A N 1
ATOM 585 C CA . PRO A 1 72 ? 5.623 4.645 -7.270 1.00 86.81 72 PRO A CA 1
ATOM 586 C C . PRO A 1 72 ? 5.171 3.176 -7.323 1.00 86.81 72 PRO A C 1
ATOM 588 O O . PRO A 1 72 ? 4.283 2.772 -6.577 1.00 86.81 72 PRO A O 1
ATOM 591 N N . GLU A 1 73 ? 5.822 2.353 -8.150 1.00 90.44 73 GLU A N 1
ATOM 592 C CA . GLU A 1 73 ? 5.548 0.916 -8.283 1.00 90.44 73 GLU A CA 1
ATOM 593 C C . GLU A 1 73 ? 5.698 0.157 -6.960 1.00 90.44 73 GLU A C 1
ATOM 595 O O . GLU A 1 73 ? 4.877 -0.702 -6.637 1.00 90.44 73 GLU A O 1
ATOM 600 N N . ILE A 1 74 ? 6.725 0.497 -6.174 1.00 90.38 74 ILE A N 1
ATOM 601 C CA . ILE A 1 74 ? 6.997 -0.145 -4.883 1.00 90.38 74 ILE A CA 1
ATOM 602 C C . ILE A 1 74 ? 5.908 0.242 -3.881 1.00 90.38 74 ILE A C 1
ATOM 604 O O . ILE A 1 74 ? 5.341 -0.631 -3.222 1.00 90.38 74 ILE A O 1
ATOM 608 N N . THR A 1 75 ? 5.551 1.528 -3.820 1.00 92.25 75 THR A N 1
ATOM 609 C CA . THR A 1 75 ? 4.475 2.027 -2.953 1.00 92.25 75 THR A CA 1
ATOM 610 C C . THR A 1 75 ? 3.148 1.339 -3.271 1.00 92.25 75 THR A C 1
ATOM 612 O O . THR A 1 75 ? 2.490 0.827 -2.366 1.00 92.25 75 THR A O 1
ATOM 615 N N . VAL A 1 76 ? 2.778 1.240 -4.552 1.00 92.62 76 VAL A N 1
ATOM 616 C CA . VAL A 1 76 ? 1.544 0.555 -4.973 1.00 92.62 76 VAL A CA 1
ATOM 617 C C . VAL A 1 76 ? 1.593 -0.936 -4.642 1.00 92.62 76 VAL A C 1
ATOM 619 O O . VAL A 1 76 ? 0.590 -1.489 -4.197 1.00 92.62 76 VAL A O 1
ATOM 622 N N . SER A 1 77 ? 2.743 -1.594 -4.816 1.00 91.81 77 SER A N 1
ATOM 623 C CA . SER A 1 77 ? 2.914 -3.010 -4.468 1.00 91.81 77 SER A CA 1
ATOM 624 C C . SER A 1 77 ? 2.655 -3.264 -2.982 1.00 91.81 77 SER A C 1
ATOM 626 O O . SER A 1 77 ? 1.930 -4.190 -2.618 1.00 91.81 77 SER A O 1
ATOM 628 N N . ILE A 1 78 ? 3.175 -2.391 -2.119 1.00 91.88 78 ILE A N 1
ATOM 629 C CA . ILE A 1 78 ? 2.998 -2.503 -0.670 1.00 91.88 78 ILE A CA 1
ATOM 630 C C . ILE A 1 78 ? 1.547 -2.236 -0.292 1.00 91.88 78 ILE A C 1
ATOM 632 O O . ILE A 1 78 ? 0.952 -3.041 0.414 1.00 91.88 78 ILE A O 1
ATOM 636 N N . ILE A 1 79 ? 0.939 -1.177 -0.825 1.00 91.81 79 ILE A N 1
ATOM 637 C CA . ILE A 1 79 ? -0.484 -0.886 -0.611 1.00 91.81 79 ILE A CA 1
ATOM 638 C C . ILE A 1 79 ? -1.365 -2.058 -1.075 1.00 91.81 79 ILE A C 1
ATOM 640 O O . ILE A 1 79 ? -2.283 -2.461 -0.362 1.00 91.81 79 ILE A O 1
ATOM 644 N N . LYS A 1 80 ? -1.058 -2.664 -2.228 1.00 92.12 80 LYS A N 1
ATOM 645 C CA . LYS A 1 80 ? -1.753 -3.853 -2.736 1.00 92.12 80 LYS A CA 1
ATOM 646 C C . LYS A 1 80 ? -1.622 -5.036 -1.778 1.00 92.12 80 LYS A C 1
ATOM 648 O O . LYS A 1 80 ? -2.610 -5.717 -1.514 1.00 92.12 80 LYS A O 1
ATOM 653 N N . GLU A 1 81 ? -0.426 -5.278 -1.250 1.00 91.81 81 GLU A N 1
ATOM 654 C CA . GLU A 1 81 ? -0.185 -6.342 -0.273 1.00 91.81 81 GLU A CA 1
ATOM 655 C C . GLU A 1 81 ? -0.916 -6.082 1.053 1.00 91.81 81 GLU A C 1
ATOM 657 O O . GLU A 1 81 ? -1.463 -7.013 1.644 1.00 91.81 81 GLU A O 1
ATOM 662 N N . LEU A 1 82 ? -0.995 -4.827 1.505 1.00 90.75 82 LEU A N 1
ATOM 663 C CA . LEU A 1 82 ? -1.773 -4.450 2.688 1.00 90.75 82 LEU A CA 1
ATOM 664 C C . LEU A 1 82 ? -3.276 -4.660 2.479 1.00 90.75 82 LEU A C 1
ATOM 666 O O . LEU A 1 82 ? -3.942 -5.190 3.370 1.00 90.75 82 LEU A O 1
ATOM 670 N N . ASN A 1 83 ? -3.792 -4.302 1.300 1.00 90.50 83 ASN A N 1
ATOM 671 C CA . ASN A 1 83 ? -5.186 -4.536 0.932 1.00 90.50 83 ASN A CA 1
ATOM 672 C C . ASN A 1 83 ? -5.500 -6.040 0.892 1.00 90.50 83 ASN A C 1
ATOM 674 O O . ASN A 1 83 ? -6.479 -6.494 1.475 1.00 90.50 83 ASN A O 1
ATOM 678 N N . ARG A 1 84 ? -4.601 -6.847 0.314 1.00 90.38 84 ARG A N 1
ATOM 679 C CA . ARG A 1 84 ? -4.727 -8.314 0.283 1.00 90.38 84 ARG A CA 1
ATOM 680 C C . ARG A 1 84 ? -4.803 -8.937 1.684 1.00 90.38 84 ARG A C 1
ATOM 682 O O . ARG A 1 84 ? -5.426 -9.979 1.854 1.00 90.38 84 ARG A O 1
ATOM 689 N N . ARG A 1 85 ? -4.150 -8.330 2.680 1.00 90.38 85 ARG A N 1
ATOM 690 C CA . ARG A 1 85 ? -4.164 -8.781 4.084 1.00 90.38 85 ARG A CA 1
ATOM 691 C C . ARG A 1 85 ? -5.358 -8.256 4.886 1.00 90.38 85 ARG A C 1
ATOM 693 O O . ARG A 1 85 ? -5.518 -8.676 6.025 1.00 90.38 85 ARG A O 1
ATOM 700 N N . GLY A 1 86 ? -6.145 -7.324 4.344 1.00 88.31 86 GLY A N 1
ATOM 701 C CA . GLY A 1 86 ? -7.257 -6.690 5.061 1.00 88.31 86 GLY A CA 1
ATOM 702 C C . GLY A 1 86 ? -6.829 -5.795 6.231 1.00 88.31 86 GLY A C 1
ATOM 703 O O . GLY A 1 86 ? -7.649 -5.445 7.067 1.00 88.31 86 GLY A O 1
ATOM 704 N N . VAL A 1 87 ? -5.548 -5.414 6.315 1.00 90.38 87 VAL A N 1
ATOM 705 C CA . VAL A 1 87 ? -5.008 -4.592 7.421 1.00 90.38 87 VAL A CA 1
ATOM 706 C C . VAL A 1 87 ? -4.890 -3.110 7.065 1.00 90.38 87 VAL A C 1
ATOM 708 O O . VAL A 1 87 ? -4.505 -2.299 7.906 1.00 90.38 87 VAL A O 1
ATOM 711 N N . LEU A 1 88 ? -5.195 -2.753 5.814 1.00 89.31 88 LEU A N 1
ATOM 712 C CA . LEU A 1 88 ? -5.103 -1.381 5.322 1.00 89.31 88 LEU A CA 1
ATOM 713 C C . LEU A 1 88 ? -6.105 -0.455 6.028 1.00 89.31 88 LEU A C 1
ATOM 715 O O . LEU A 1 88 ? -5.710 0.624 6.456 1.00 89.31 88 LEU A O 1
ATOM 719 N N . ALA A 1 89 ? -7.353 -0.895 6.220 1.00 87.38 89 ALA A N 1
ATOM 720 C CA . ALA A 1 89 ? -8.385 -0.118 6.913 1.00 87.38 89 ALA A CA 1
ATOM 721 C C . ALA A 1 89 ? -7.955 0.261 8.340 1.00 87.38 89 ALA A C 1
ATOM 723 O O . ALA A 1 89 ? -8.003 1.429 8.717 1.00 87.38 89 ALA A O 1
ATOM 724 N N . ASN A 1 90 ? -7.403 -0.698 9.091 1.00 87.00 90 ASN A N 1
ATOM 725 C CA . ASN A 1 90 ? -6.907 -0.464 10.451 1.00 87.00 90 ASN A CA 1
ATOM 726 C C . ASN A 1 90 ? -5.748 0.544 10.487 1.00 87.00 90 ASN A C 1
ATOM 728 O O . ASN A 1 90 ? -5.603 1.294 11.448 1.00 87.00 90 ASN A O 1
ATOM 732 N N . ALA A 1 91 ? -4.908 0.562 9.449 1.00 87.31 91 ALA A N 1
ATOM 733 C CA . ALA A 1 91 ? -3.790 1.495 9.347 1.00 87.31 91 ALA A CA 1
ATOM 734 C C . ALA A 1 91 ? -4.214 2.914 8.935 1.00 87.31 91 ALA A C 1
ATOM 736 O O . ALA A 1 91 ? -3.427 3.843 9.124 1.00 87.31 91 ALA A O 1
ATOM 737 N N . LEU A 1 92 ? -5.410 3.069 8.360 1.00 87.00 92 LEU A N 1
ATOM 738 C CA . LEU A 1 92 ? -5.990 4.348 7.946 1.00 87.00 92 LEU A CA 1
ATOM 739 C C . LEU A 1 92 ? -6.883 4.952 9.039 1.00 87.00 92 LEU A C 1
ATOM 741 O O . LEU A 1 92 ? -6.779 6.146 9.291 1.00 87.00 92 LEU A O 1
ATOM 745 N N . ALA A 1 93 ? -7.668 4.134 9.748 1.00 85.50 93 ALA A N 1
ATOM 746 C CA . ALA A 1 93 ? -8.613 4.590 10.773 1.00 85.50 93 ALA A CA 1
ATOM 747 C C . ALA A 1 93 ? -7.965 5.349 11.950 1.00 85.50 93 ALA A C 1
ATOM 749 O O . ALA A 1 93 ? -8.609 6.171 12.588 1.00 85.50 93 ALA A O 1
ATOM 750 N N . GLY A 1 94 ? -6.690 5.080 12.250 1.00 82.38 94 GLY A N 1
ATOM 751 C CA . GLY A 1 94 ? -5.955 5.727 13.344 1.00 82.38 94 GLY A CA 1
ATOM 752 C C . GLY A 1 94 ? -5.095 6.927 12.933 1.00 82.38 94 GLY A C 1
ATOM 753 O O . GLY A 1 94 ? -4.179 7.271 13.676 1.00 82.38 94 GLY A O 1
ATOM 754 N N . ARG A 1 95 ? -5.289 7.494 11.734 1.00 86.44 95 ARG A N 1
ATOM 755 C CA . ARG A 1 95 ? -4.444 8.575 11.196 1.00 86.44 95 ARG A CA 1
ATOM 756 C C . ARG A 1 95 ? -5.098 9.946 11.310 1.00 86.44 95 ARG A C 1
ATOM 758 O O . ARG A 1 95 ? -6.301 10.090 11.133 1.00 86.44 95 ARG A O 1
ATOM 765 N N . ASP A 1 96 ? -4.258 10.957 11.511 1.00 88.69 96 ASP A N 1
ATOM 766 C CA . ASP A 1 96 ? -4.669 12.359 11.503 1.00 88.69 96 ASP A CA 1
ATOM 767 C C . ASP A 1 96 ? -5.009 12.857 10.089 1.00 88.69 96 ASP A C 1
ATOM 769 O O . ASP A 1 96 ? -4.453 12.396 9.087 1.00 88.69 96 ASP A O 1
ATOM 773 N N . GLU A 1 97 ? -5.836 13.901 10.010 1.00 85.00 97 GLU A N 1
ATOM 774 C CA . GLU A 1 97 ? -6.261 14.564 8.764 1.00 85.00 97 GLU A CA 1
ATOM 775 C C . GLU A 1 97 ? -5.085 14.954 7.846 1.00 85.00 97 GLU A C 1
ATOM 777 O O . GLU A 1 97 ? -5.157 14.839 6.618 1.00 85.00 97 GLU A O 1
ATOM 782 N N . LYS A 1 98 ? -3.950 15.357 8.433 1.00 88.81 98 LYS A N 1
ATOM 783 C CA . LYS A 1 98 ? -2.728 15.711 7.691 1.00 88.81 98 LYS A CA 1
ATOM 784 C C . LYS A 1 98 ? -2.107 14.507 6.982 1.00 88.81 98 LYS A C 1
ATOM 786 O O . LYS A 1 98 ? -1.638 14.641 5.853 1.00 88.81 98 LYS A O 1
ATOM 791 N N . GLU A 1 99 ? -2.100 13.340 7.623 1.00 88.44 99 GLU A N 1
ATOM 792 C CA . GLU A 1 99 ? -1.600 12.100 7.021 1.00 88.44 99 GLU A CA 1
ATOM 793 C C . GLU A 1 99 ? -2.526 11.627 5.904 1.00 88.44 99 GLU A C 1
ATOM 795 O O . GLU A 1 99 ? -2.068 11.249 4.827 1.00 88.44 99 GLU A O 1
ATOM 800 N N . ILE A 1 100 ? -3.836 11.714 6.128 1.00 89.38 100 ILE A N 1
ATOM 801 C CA . ILE A 1 100 ? -4.844 11.370 5.122 1.00 89.38 100 ILE A CA 1
ATOM 802 C C . ILE A 1 100 ? -4.705 12.280 3.903 1.00 89.38 100 ILE A C 1
ATOM 804 O O . ILE A 1 100 ? -4.688 11.801 2.771 1.00 89.38 100 ILE A O 1
ATOM 808 N N . SER A 1 101 ? -4.476 13.576 4.117 1.00 89.81 101 SER A N 1
ATOM 809 C CA . SER A 1 101 ? -4.201 14.534 3.043 1.00 89.81 101 SER A CA 1
ATOM 810 C C . SER A 1 101 ? -2.956 14.161 2.232 1.00 89.81 101 SER A C 1
ATOM 812 O O . SER A 1 101 ? -2.959 14.288 1.005 1.00 89.81 101 SER A O 1
ATOM 814 N N . ARG A 1 102 ? -1.885 13.660 2.870 1.00 89.31 102 ARG A N 1
ATOM 815 C CA . ARG A 1 102 ? -0.704 13.151 2.145 1.00 89.31 102 ARG A CA 1
ATOM 816 C C . ARG A 1 102 ? -1.062 11.961 1.257 1.00 89.31 102 ARG A C 1
ATOM 818 O O . ARG A 1 102 ? -0.639 11.914 0.102 1.00 89.31 102 ARG A O 1
ATOM 825 N N . ILE A 1 103 ? -1.856 11.028 1.778 1.00 90.00 103 ILE A N 1
ATOM 826 C CA . ILE A 1 103 ? -2.295 9.834 1.046 1.00 90.00 103 ILE A CA 1
ATOM 827 C C . ILE A 1 103 ? -3.173 10.231 -0.142 1.00 90.00 103 ILE A C 1
ATOM 829 O O . ILE A 1 103 ? -2.916 9.791 -1.258 1.00 90.00 103 ILE A O 1
ATOM 833 N N . LEU A 1 104 ? -4.152 11.114 0.060 1.00 89.56 104 LEU A N 1
ATOM 834 C CA . LEU A 1 104 ? -5.036 11.598 -1.002 1.00 89.56 104 LEU A CA 1
ATOM 835 C C . LEU A 1 104 ? -4.257 12.297 -2.121 1.00 89.56 104 LEU A C 1
ATOM 837 O O . LEU A 1 104 ? -4.477 12.003 -3.294 1.00 89.56 104 LEU A O 1
ATOM 841 N N . ASN A 1 105 ? -3.283 13.146 -1.781 1.00 90.88 105 ASN A N 1
ATOM 842 C CA . ASN A 1 105 ? -2.408 13.768 -2.778 1.00 90.88 105 ASN A CA 1
ATOM 843 C C . ASN A 1 105 ? -1.611 12.728 -3.581 1.00 90.88 105 ASN A C 1
ATOM 845 O O . ASN A 1 105 ? -1.442 12.867 -4.796 1.00 90.88 105 ASN A O 1
ATOM 849 N N . PHE A 1 106 ? -1.146 11.661 -2.925 1.00 90.31 106 PHE A N 1
ATOM 850 C CA . PHE A 1 106 ? -0.501 10.547 -3.612 1.00 90.31 106 PHE A CA 1
ATOM 851 C C . PHE A 1 106 ? -1.464 9.824 -4.567 1.00 90.31 106 PHE A C 1
ATOM 853 O O . PHE A 1 106 ? -1.072 9.537 -5.702 1.00 90.31 106 PHE A O 1
ATOM 860 N N . LEU A 1 107 ? -2.708 9.563 -4.148 1.00 90.25 107 LEU A N 1
ATOM 861 C CA . LEU A 1 107 ? -3.727 8.940 -4.998 1.00 90.25 107 LEU A CA 1
ATOM 862 C C . LEU A 1 107 ? -3.998 9.807 -6.233 1.00 90.25 107 LEU A C 1
ATOM 864 O O . LEU A 1 107 ? -3.808 9.336 -7.350 1.00 90.25 107 LEU A O 1
ATOM 868 N N . ILE A 1 108 ? -4.335 11.087 -6.046 1.00 90.00 108 ILE A N 1
ATOM 869 C CA . ILE A 1 108 ? -4.653 12.029 -7.135 1.00 90.00 108 ILE A CA 1
ATOM 870 C C . ILE A 1 108 ? -3.528 12.069 -8.177 1.00 90.00 108 ILE A C 1
ATOM 872 O O . ILE A 1 108 ? -3.785 12.035 -9.378 1.00 90.00 108 ILE A O 1
ATOM 876 N N . ARG A 1 109 ? -2.268 12.066 -7.730 1.00 88.44 109 ARG A N 1
ATOM 877 C CA . ARG A 1 109 ? -1.109 12.095 -8.627 1.00 88.44 109 ARG A CA 1
ATOM 878 C C . ARG A 1 109 ? -0.901 10.796 -9.413 1.00 88.44 109 ARG A C 1
ATOM 880 O O . ARG A 1 109 ? -0.425 10.847 -10.545 1.00 88.44 109 ARG A O 1
ATOM 887 N N . ASN A 1 110 ? -1.205 9.640 -8.824 1.00 87.50 110 ASN A N 1
ATOM 888 C CA . ASN A 1 110 ? -0.906 8.330 -9.417 1.00 87.50 110 ASN A CA 1
ATOM 889 C C . ASN A 1 110 ? -2.107 7.671 -10.115 1.00 87.50 110 ASN A C 1
ATOM 891 O O . ASN A 1 110 ? -1.917 6.698 -10.847 1.00 87.50 110 ASN A O 1
ATOM 895 N N . LEU A 1 111 ? -3.319 8.211 -9.952 1.00 85.44 111 LEU A N 1
ATOM 896 C CA . LEU A 1 111 ? -4.548 7.687 -10.559 1.00 85.44 111 LEU A CA 1
ATOM 897 C C . LEU A 1 111 ? -4.569 7.758 -12.095 1.00 85.44 111 LEU A C 1
ATOM 899 O O . LEU A 1 111 ? -5.241 6.936 -12.713 1.00 85.44 111 LEU A O 1
ATOM 903 N N . SER A 1 112 ? -3.790 8.647 -12.727 1.00 87.31 112 SER A N 1
ATOM 904 C CA . SER A 1 112 ? -3.658 8.682 -14.197 1.00 87.31 112 SER A CA 1
ATOM 905 C C . SER A 1 112 ? -3.063 7.403 -14.794 1.00 87.31 112 SER A C 1
ATOM 907 O O . SER A 1 112 ? -3.165 7.189 -16.000 1.00 87.31 112 SER A O 1
ATOM 909 N N . GLN A 1 113 ? -2.428 6.544 -13.988 1.00 87.62 113 GLN A N 1
ATOM 910 C CA . GLN A 1 113 ? -1.872 5.281 -14.466 1.00 87.62 113 GLN A CA 1
ATOM 911 C C . GLN A 1 113 ? -2.904 4.145 -14.323 1.00 87.62 113 GLN A C 1
ATOM 913 O O . GLN A 1 113 ? -3.141 3.671 -13.205 1.00 87.62 113 GLN A O 1
ATOM 918 N N . PRO A 1 114 ? -3.469 3.613 -15.429 1.00 87.75 114 PRO A N 1
ATOM 919 C CA . PRO A 1 114 ? -4.531 2.599 -15.372 1.00 87.75 114 PRO A CA 1
ATOM 920 C C . PRO A 1 114 ? -4.080 1.285 -14.715 1.00 87.75 114 PRO A C 1
ATOM 922 O O . PRO A 1 114 ? -4.892 0.556 -14.153 1.00 87.75 114 PRO A O 1
ATOM 925 N N . ARG A 1 115 ? -2.771 0.998 -14.714 1.00 88.81 115 ARG A N 1
ATOM 926 C CA . ARG A 1 115 ? -2.182 -0.167 -14.034 1.00 88.81 115 ARG A CA 1
ATOM 927 C C . ARG A 1 115 ? -2.359 -0.119 -12.512 1.00 88.81 115 ARG A C 1
ATOM 929 O O . ARG A 1 115 ? -2.451 -1.169 -11.879 1.00 88.81 115 ARG A O 1
ATOM 936 N N . PHE A 1 116 ? -2.376 1.076 -11.924 1.00 89.62 116 PHE A N 1
ATOM 937 C CA . PHE A 1 116 ? -2.483 1.269 -10.474 1.00 89.62 116 PHE A CA 1
ATOM 938 C C . PHE A 1 116 ? -3.899 1.635 -10.042 1.00 89.62 116 PHE A C 1
ATOM 940 O O . PHE A 1 116 ? -4.274 1.332 -8.910 1.00 89.62 116 PHE A O 1
ATOM 947 N N . ALA A 1 117 ? -4.689 2.205 -10.955 1.00 89.19 117 ALA A N 1
ATOM 948 C CA . ALA A 1 117 ? -6.071 2.611 -10.739 1.00 89.19 117 ALA A CA 1
ATOM 949 C C . ALA A 1 117 ? -6.907 1.624 -9.898 1.00 89.19 117 ALA A C 1
ATOM 951 O O . ALA A 1 117 ? -7.421 2.063 -8.875 1.00 89.19 117 ALA A O 1
ATOM 952 N N . PRO A 1 118 ? -6.999 0.308 -10.191 1.00 91.00 118 PRO A N 1
ATOM 953 C CA . PRO A 1 118 ? -7.845 -0.583 -9.392 1.00 91.00 118 PRO A CA 1
ATOM 954 C C . PRO A 1 118 ? -7.398 -0.689 -7.929 1.00 91.00 118 PRO A C 1
ATOM 956 O O . PRO A 1 118 ? -8.230 -0.759 -7.032 1.00 91.00 118 PRO A O 1
ATOM 959 N N . VAL A 1 119 ? -6.092 -0.674 -7.651 1.00 91.62 119 VAL A N 1
ATOM 960 C CA . VAL A 1 119 ? -5.584 -0.717 -6.269 1.00 91.62 119 VAL A CA 1
ATOM 961 C C . VAL A 1 119 ? -5.860 0.609 -5.564 1.00 91.62 119 VAL A C 1
ATOM 963 O O . VAL A 1 119 ? -6.307 0.613 -4.423 1.00 91.62 119 VAL A O 1
ATOM 966 N N . LEU A 1 120 ? -5.617 1.728 -6.247 1.00 91.69 120 LEU A N 1
ATOM 967 C CA . LEU A 1 120 ? -5.787 3.070 -5.690 1.00 91.69 120 LEU A CA 1
ATOM 968 C C . LEU A 1 120 ? -7.263 3.427 -5.454 1.00 91.69 120 LEU A C 1
ATOM 970 O O . LEU A 1 120 ? -7.565 4.077 -4.460 1.00 91.69 120 LEU A O 1
ATOM 974 N N . ILE A 1 121 ? -8.175 2.965 -6.314 1.00 92.56 121 ILE A N 1
ATOM 975 C CA . ILE A 1 121 ? -9.625 3.141 -6.148 1.00 92.56 121 ILE A CA 1
ATOM 976 C C . ILE A 1 121 ? -10.111 2.416 -4.889 1.00 92.56 121 ILE A C 1
ATOM 978 O O . ILE A 1 121 ? -10.784 3.033 -4.073 1.00 92.56 121 ILE A O 1
ATOM 982 N N . ASN A 1 122 ? -9.695 1.162 -4.673 1.00 90.94 122 ASN A N 1
ATOM 983 C CA . ASN A 1 122 ? -10.024 0.433 -3.438 1.00 90.94 122 ASN A CA 1
ATOM 984 C C . ASN A 1 122 ? -9.524 1.176 -2.187 1.00 90.94 122 ASN A C 1
ATOM 986 O O . ASN A 1 122 ? -10.194 1.220 -1.163 1.00 90.94 122 ASN A O 1
ATOM 990 N N . VAL A 1 123 ? -8.335 1.781 -2.256 1.00 91.25 123 VAL A N 1
ATOM 991 C CA . VAL A 1 123 ? -7.793 2.566 -1.136 1.00 91.25 123 VAL A CA 1
ATOM 992 C C . VAL A 1 123 ? -8.641 3.812 -0.891 1.00 91.25 123 VAL A C 1
ATOM 994 O O . VAL A 1 123 ? -8.927 4.124 0.260 1.00 91.25 123 VAL A O 1
ATOM 997 N N . ALA A 1 124 ? -9.052 4.510 -1.952 1.00 91.00 124 ALA A N 1
ATOM 998 C CA . ALA A 1 124 ? -9.923 5.676 -1.847 1.00 91.00 124 ALA A CA 1
ATOM 999 C C . ALA A 1 124 ? -11.275 5.315 -1.213 1.00 91.00 124 ALA A C 1
ATOM 1001 O O . ALA A 1 124 ? -11.726 6.026 -0.323 1.00 91.00 124 ALA A O 1
ATOM 1002 N N . GLU A 1 125 ? -11.872 4.190 -1.610 1.00 90.56 125 GLU A N 1
ATOM 1003 C CA . GLU A 1 125 ? -13.108 3.667 -1.019 1.00 90.56 125 GLU A CA 1
ATOM 1004 C C . GLU A 1 125 ? -12.956 3.420 0.488 1.00 90.56 125 GLU A C 1
ATOM 1006 O O . GLU A 1 125 ? -13.778 3.882 1.274 1.00 90.56 125 GLU A O 1
ATOM 1011 N N . ILE A 1 126 ? -11.856 2.786 0.912 1.00 89.94 126 ILE A N 1
ATOM 1012 C CA . ILE A 1 126 ? -11.572 2.543 2.335 1.00 89.94 126 ILE A CA 1
ATOM 1013 C C . ILE A 1 126 ? -11.384 3.858 3.105 1.00 89.94 126 ILE A C 1
ATOM 1015 O O . ILE A 1 126 ? -11.849 3.968 4.235 1.00 89.94 126 ILE A O 1
ATOM 1019 N N . ILE A 1 127 ? -10.704 4.852 2.525 1.00 89.19 127 ILE A N 1
ATOM 1020 C CA . ILE A 1 127 ? -10.525 6.170 3.158 1.00 89.19 127 ILE A CA 1
ATOM 1021 C C . ILE A 1 127 ? -11.880 6.862 3.325 1.00 89.19 127 ILE A C 1
ATOM 1023 O O . ILE A 1 127 ? -12.162 7.382 4.400 1.00 89.19 127 ILE A O 1
ATOM 1027 N N . ILE A 1 128 ? -12.721 6.849 2.289 1.00 87.50 128 ILE A N 1
ATOM 1028 C CA . ILE A 1 128 ? -14.059 7.447 2.345 1.00 87.50 128 ILE A CA 1
ATOM 1029 C C . ILE A 1 128 ? -14.894 6.757 3.425 1.00 87.50 128 ILE A C 1
ATOM 1031 O O . ILE A 1 128 ? -15.463 7.447 4.256 1.00 87.50 128 ILE A O 1
ATOM 1035 N N . ALA A 1 129 ? -14.892 5.424 3.484 1.00 85.94 129 ALA A N 1
ATOM 1036 C CA . ALA A 1 129 ? -15.620 4.670 4.504 1.00 85.94 129 ALA A CA 1
ATOM 1037 C C . ALA A 1 129 ? -15.082 4.894 5.932 1.00 85.94 129 ALA A C 1
ATOM 1039 O O . ALA A 1 129 ? -15.845 4.895 6.891 1.00 85.94 129 ALA A O 1
ATOM 1040 N N . ALA A 1 130 ? -13.769 5.088 6.099 1.00 83.31 130 ALA A N 1
ATOM 1041 C CA . ALA A 1 130 ? -13.159 5.322 7.411 1.00 83.31 130 ALA A CA 1
ATOM 1042 C C . ALA A 1 130 ? -13.421 6.734 7.960 1.00 83.31 130 ALA A C 1
ATOM 1044 O O . ALA A 1 130 ? -13.402 6.931 9.174 1.00 83.31 130 ALA A O 1
ATOM 1045 N N . HIS A 1 131 ? -13.629 7.708 7.073 1.00 76.19 131 HIS A N 1
ATOM 1046 C CA . HIS A 1 131 ? -13.873 9.110 7.422 1.00 76.19 131 HIS A CA 1
ATOM 1047 C C . HIS A 1 131 ? -15.302 9.565 7.137 1.00 76.19 131 HIS A C 1
ATOM 1049 O O . HIS A 1 131 ? -15.611 10.744 7.308 1.00 76.19 131 HIS A O 1
ATOM 1055 N N . GLU A 1 132 ? -16.177 8.644 6.739 1.00 75.94 132 GLU A N 1
ATOM 1056 C CA . GLU A 1 132 ? -17.609 8.868 6.776 1.00 75.94 132 GLU A CA 1
ATOM 1057 C C . GLU A 1 132 ? -17.990 9.101 8.247 1.00 75.94 132 GLU A C 1
ATOM 1059 O O . GLU A 1 132 ? -17.744 8.233 9.094 1.00 75.94 132 GLU A O 1
ATOM 1064 N N . PRO A 1 133 ? -18.540 10.277 8.604 1.00 62.94 133 PRO A N 1
ATOM 1065 C CA . PRO A 1 133 ? -19.133 10.429 9.918 1.00 62.94 133 PRO A CA 1
ATOM 1066 C C . PRO A 1 133 ? -20.228 9.372 10.018 1.00 62.94 133 PRO A C 1
ATOM 1068 O O . PRO A 1 133 ? -21.086 9.306 9.142 1.00 62.94 133 PRO A O 1
ATOM 1071 N N . GLN A 1 134 ? -20.192 8.542 11.061 1.00 52.91 134 GLN A N 1
ATOM 1072 C CA . GLN A 1 134 ? -21.276 7.618 11.387 1.00 52.91 134 GLN A CA 1
ATOM 1073 C C . GLN A 1 134 ? -22.528 8.447 11.710 1.00 52.91 134 GLN A C 1
ATOM 1075 O O . GLN A 1 134 ? -22.851 8.711 12.865 1.00 52.91 134 GLN A O 1
ATOM 1080 N N . VAL A 1 135 ? -23.207 8.944 10.680 1.00 51.03 135 VAL A N 1
ATOM 1081 C CA . VAL A 1 135 ? -24.491 9.616 10.793 1.00 51.03 135 VAL A CA 1
ATOM 1082 C C . VAL A 1 135 ? -25.510 8.502 10.953 1.00 51.03 135 VAL A C 1
ATOM 1084 O O . VAL A 1 135 ? -26.035 7.969 9.982 1.00 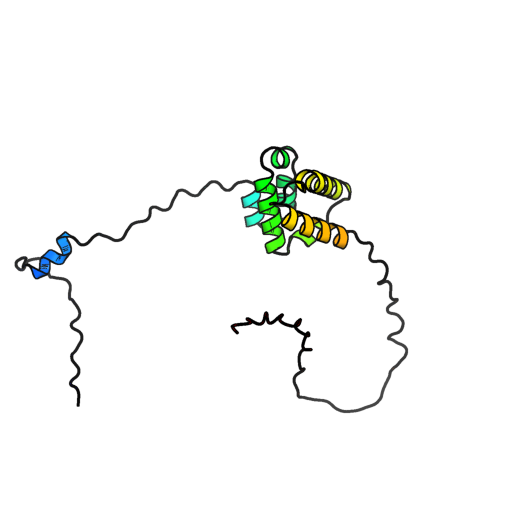51.03 135 VAL A O 1
ATOM 1087 N N . GLY A 1 136 ? -25.751 8.145 12.212 1.00 52.59 136 GLY A N 1
ATOM 1088 C CA . GLY A 1 136 ? -26.908 7.356 12.613 1.00 52.59 136 GLY A CA 1
ATOM 1089 C C . GLY A 1 136 ? -26.594 6.008 13.244 1.00 52.59 136 GLY A C 1
ATOM 1090 O O . GLY A 1 136 ? -27.063 5.006 12.741 1.00 52.59 136 GLY A O 1
ATOM 1091 N N . GLU A 1 137 ? -25.889 5.985 14.374 1.00 51.50 137 GLU A N 1
ATOM 1092 C CA . GLU A 1 137 ? -26.048 4.937 15.402 1.00 51.50 137 GLU A CA 1
ATOM 1093 C C . GLU A 1 137 ? -25.800 5.563 16.793 1.00 51.50 137 GLU A C 1
ATOM 1095 O O . GLU A 1 137 ? -25.065 5.056 17.633 1.00 51.50 137 GLU A O 1
ATOM 1100 N N . GLU A 1 138 ? -26.443 6.702 17.061 1.00 50.50 138 GLU A N 1
ATOM 1101 C CA . GLU A 1 138 ? -26.933 6.974 18.413 1.00 50.50 138 GLU A CA 1
ATOM 1102 C C . GLU A 1 138 ? -28.400 6.538 18.444 1.00 50.50 138 GLU A C 1
ATOM 1104 O O . GLU A 1 138 ? -29.312 7.360 18.452 1.00 50.50 138 GLU A O 1
ATOM 1109 N N . PHE A 1 139 ? -28.657 5.228 18.403 1.00 43.16 139 PHE A N 1
ATOM 1110 C CA . PHE A 1 139 ? -29.906 4.728 18.965 1.00 43.16 139 PHE A CA 1
ATOM 1111 C C . PHE A 1 139 ? -29.710 4.679 20.484 1.00 43.16 139 PHE A C 1
ATOM 1113 O O . PHE A 1 139 ? -28.863 3.914 20.957 1.00 43.16 139 PHE A O 1
ATOM 1120 N N . PRO A 1 140 ? -30.457 5.469 21.277 1.00 45.75 140 PRO A N 1
ATOM 1121 C CA . PRO A 1 140 ? -30.440 5.316 22.720 1.00 45.75 140 PRO A CA 1
ATOM 1122 C C . PRO A 1 140 ? -30.840 3.876 23.053 1.00 45.75 140 PRO A C 1
ATOM 1124 O O . PRO A 1 140 ? -31.955 3.442 22.757 1.00 45.75 140 PRO A O 1
ATOM 1127 N N . GLN A 1 141 ? -29.938 3.120 23.680 1.00 55.34 141 GLN A N 1
ATOM 1128 C CA . GLN A 1 141 ? -30.195 1.757 24.155 1.00 55.34 141 GLN A CA 1
ATOM 1129 C C . GLN A 1 141 ? -31.121 1.722 25.389 1.00 55.34 141 GLN A C 1
ATOM 1131 O O . GLN A 1 141 ? -30.940 0.890 26.273 1.00 55.34 141 GLN A O 1
ATOM 1136 N N . ASP A 1 142 ? -32.130 2.594 25.456 1.00 45.84 142 ASP A N 1
ATOM 1137 C CA . ASP A 1 142 ? -32.990 2.749 26.636 1.00 45.84 142 ASP A CA 1
ATOM 1138 C C . ASP A 1 142 ? -34.425 2.218 26.454 1.00 45.84 142 ASP A C 1
ATOM 1140 O O . ASP A 1 142 ? -35.210 2.212 27.392 1.00 45.84 142 ASP A O 1
ATOM 1144 N N . CYS A 1 143 ? -34.801 1.673 25.290 1.00 46.88 143 CYS A N 1
ATOM 1145 C CA . CYS A 1 143 ? -36.168 1.148 25.104 1.00 46.88 143 CYS A CA 1
ATOM 1146 C C . CYS A 1 143 ? -36.307 -0.379 25.232 1.00 46.88 143 CYS A C 1
ATOM 1148 O O . CYS A 1 143 ? -37.413 -0.901 25.098 1.00 46.88 143 CYS A O 1
ATOM 1150 N N . ARG A 1 144 ? -35.231 -1.127 25.525 1.00 49.16 144 ARG A N 1
ATOM 1151 C CA . ARG A 1 144 ? -35.316 -2.598 25.670 1.00 49.16 144 ARG A CA 1
ATOM 1152 C C . ARG A 1 144 ? -35.723 -3.069 27.076 1.00 49.16 144 ARG A C 1
ATOM 1154 O O . ARG A 1 144 ? -35.906 -4.265 27.279 1.00 49.16 144 ARG A O 1
ATOM 1161 N N . SER A 1 145 ? -35.909 -2.158 28.033 1.00 47.66 145 SER A N 1
ATOM 1162 C CA . SER A 1 145 ? -36.282 -2.485 29.419 1.00 47.66 145 SER A CA 1
ATOM 1163 C C . SER A 1 145 ? -37.785 -2.407 29.723 1.00 47.66 145 SER A C 1
ATOM 1165 O O . SER A 1 145 ? -38.190 -2.843 30.798 1.00 47.66 145 SER A O 1
ATOM 1167 N N . MET A 1 146 ? -38.636 -1.920 28.808 1.00 52.88 146 MET A N 1
ATOM 1168 C CA . MET A 1 146 ? -40.063 -1.700 29.119 1.00 52.88 146 MET A CA 1
ATOM 1169 C C . MET A 1 146 ? -41.063 -2.738 28.598 1.00 52.88 146 MET A C 1
ATOM 1171 O O . MET A 1 146 ? -42.245 -2.631 28.914 1.00 52.88 146 MET A O 1
ATOM 1175 N N . LEU A 1 147 ? -40.645 -3.791 27.892 1.00 58.31 147 LEU A N 1
ATOM 1176 C CA . LEU A 1 147 ? -41.562 -4.870 27.501 1.00 58.31 147 LEU A CA 1
ATOM 1177 C C . LEU A 1 147 ? -40.897 -6.243 27.625 1.00 58.31 147 LEU A C 1
ATOM 1179 O O . LEU A 1 147 ? -40.412 -6.785 26.640 1.00 58.31 147 LEU A O 1
ATOM 1183 N N . CYS A 1 148 ? -40.850 -6.777 28.851 1.00 39.56 148 CYS A N 1
ATOM 1184 C CA . CYS A 1 148 ? -41.290 -8.141 29.191 1.00 39.56 148 CYS A CA 1
ATOM 1185 C C . CYS A 1 148 ? -40.701 -8.627 30.523 1.00 39.56 148 CYS A C 1
ATOM 1187 O O . CYS A 1 148 ? -39.503 -8.859 30.662 1.00 39.56 148 CYS A O 1
ATOM 1189 N N . SER A 1 149 ? -41.583 -8.943 31.463 1.00 40.53 149 SER A N 1
ATOM 1190 C CA . SER A 1 149 ? -41.456 -10.095 32.364 1.00 40.53 149 SER A CA 1
ATOM 1191 C C . SER A 1 149 ? -42.862 -10.490 32.828 1.00 40.53 149 SER A C 1
ATOM 1193 O O . SER A 1 149 ? -43.711 -9.605 32.929 1.00 40.53 149 SER A O 1
ATOM 1195 N N . PRO A 1 150 ? -43.125 -11.743 33.239 1.00 54.72 150 PRO A N 1
ATOM 1196 C CA . PRO A 1 150 ? -42.541 -13.019 32.808 1.00 54.72 150 PRO A CA 1
ATOM 1197 C C . PRO A 1 150 ? -43.635 -14.091 32.555 1.00 54.72 150 PRO A C 1
ATOM 1199 O O . PRO A 1 150 ? -44.652 -14.138 33.241 1.00 54.72 150 PRO A O 1
ATOM 1202 N N . GLY A 1 151 ? -43.420 -15.013 31.611 1.00 38.91 151 GLY A N 1
ATOM 1203 C CA . GLY A 1 151 ? -44.402 -16.060 31.298 1.00 38.91 15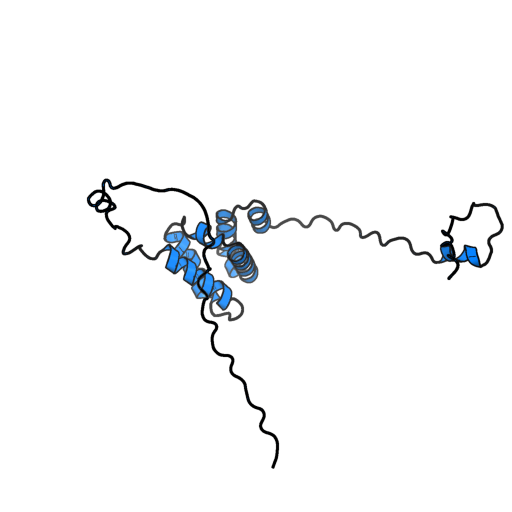1 GLY A CA 1
ATOM 1204 C C . GLY A 1 151 ? -43.777 -17.347 30.772 1.00 38.91 151 GLY A C 1
ATOM 1205 O O . GLY A 1 151 ? -43.716 -17.543 29.572 1.00 38.91 151 GLY A O 1
ATOM 1206 N N . HIS A 1 152 ? -43.305 -18.173 31.706 1.00 43.69 152 HIS A N 1
ATOM 1207 C CA . HIS A 1 152 ? -43.274 -19.641 31.706 1.00 43.69 152 HIS A CA 1
ATOM 1208 C C . HIS A 1 152 ? -42.966 -20.457 30.427 1.00 43.69 152 HIS A C 1
ATOM 1210 O O . HIS A 1 152 ? -43.716 -20.473 29.461 1.00 43.69 152 HIS A O 1
ATOM 1216 N N . ALA A 1 153 ? -41.993 -21.353 30.648 1.00 41.34 153 ALA A N 1
ATOM 1217 C CA . ALA A 1 153 ? -41.932 -22.758 30.229 1.00 41.34 153 ALA A CA 1
ATOM 1218 C C . ALA A 1 153 ? -41.216 -23.119 28.913 1.00 41.34 153 ALA A C 1
ATOM 1220 O O . ALA A 1 153 ? -41.656 -22.798 27.817 1.00 41.34 153 ALA A O 1
ATOM 1221 N N . GLY A 1 154 ? -40.174 -23.947 29.076 1.00 36.28 154 GLY A N 1
ATOM 1222 C CA . GLY A 1 154 ? -39.760 -24.948 28.089 1.00 36.28 154 GLY A CA 1
ATOM 1223 C C . GLY A 1 154 ? -38.415 -24.695 27.412 1.00 36.28 154 GLY A C 1
ATOM 1224 O O . GLY A 1 154 ? -38.355 -24.075 26.359 1.00 36.28 154 GLY A O 1
ATOM 1225 N N . GLY A 1 155 ? -37.333 -25.251 27.965 1.00 33.06 155 GLY A N 1
ATOM 1226 C CA . GLY A 1 155 ? -36.233 -25.731 27.115 1.00 33.06 155 GLY A CA 1
ATOM 1227 C C . GLY A 1 155 ? -36.561 -27.132 26.571 1.00 33.06 155 GLY A C 1
ATOM 1228 O O . GLY A 1 155 ? -37.652 -27.638 26.839 1.00 33.06 155 GLY A O 1
ATOM 1229 N N . PRO A 1 156 ? -35.581 -27.865 26.018 1.00 55.75 156 PRO A N 1
ATOM 1230 C CA . PRO A 1 156 ? -34.426 -27.455 25.203 1.00 55.75 156 PRO A CA 1
ATOM 1231 C C . PRO A 1 156 ? -34.362 -28.250 23.859 1.00 55.75 156 PRO A C 1
ATOM 1233 O O . PRO A 1 156 ? -35.267 -29.009 23.547 1.00 55.75 156 PRO A O 1
ATOM 1236 N N . TYR A 1 157 ? -33.271 -28.072 23.096 1.00 39.72 157 TYR A N 1
ATOM 1237 C CA . TYR A 1 157 ? -32.721 -28.899 21.991 1.00 39.72 157 TYR A CA 1
ATOM 1238 C C . TYR A 1 157 ? -33.416 -29.025 20.601 1.00 39.72 157 TYR A C 1
ATOM 1240 O O . TYR A 1 157 ? -34.577 -29.382 20.466 1.00 39.72 157 TYR A O 1
ATOM 1248 N N . HIS A 1 158 ? -32.555 -28.879 19.572 1.00 39.19 158 HIS A N 1
ATOM 1249 C CA . HIS A 1 158 ? -32.664 -29.214 18.134 1.00 39.19 158 HIS A CA 1
ATOM 1250 C C . HIS A 1 158 ? -33.314 -28.207 17.163 1.00 39.19 158 HIS A C 1
ATOM 1252 O O . HIS A 1 158 ? -34.527 -28.083 17.091 1.00 39.19 158 HIS A O 1
ATOM 1258 N N . ALA A 1 159 ? -32.500 -27.603 16.286 1.00 40.94 159 ALA A N 1
ATOM 1259 C CA . ALA A 1 159 ? -32.354 -27.996 14.870 1.00 40.94 159 ALA A CA 1
ATOM 1260 C C . ALA A 1 159 ? -31.760 -26.840 14.036 1.00 40.94 159 ALA A C 1
ATOM 1262 O O . ALA A 1 159 ? -31.962 -25.668 14.335 1.00 40.94 159 ALA A O 1
ATOM 1263 N N . GLY A 1 160 ? -30.962 -27.193 13.026 1.00 41.22 160 GLY A N 1
ATOM 1264 C CA . GLY A 1 160 ? -30.092 -26.292 12.273 1.00 41.22 160 GLY A CA 1
ATOM 1265 C C . GLY A 1 160 ? -30.812 -25.189 11.497 1.00 41.22 160 GLY A C 1
ATOM 1266 O O . GLY A 1 160 ? -31.874 -25.395 10.915 1.00 41.22 160 GLY A O 1
ATOM 1267 N N . GLY A 1 161 ? -30.181 -24.017 11.459 1.00 40.28 161 GLY A N 1
ATOM 1268 C CA . GLY A 1 161 ? -30.599 -22.927 10.588 1.00 40.28 161 GLY A CA 1
ATOM 1269 C C . GLY A 1 161 ? -30.210 -23.198 9.129 1.00 40.28 161 GLY A C 1
ATOM 1270 O O . GLY A 1 161 ? -29.090 -23.650 8.877 1.00 40.28 161 GLY A O 1
ATOM 1271 N N . PRO A 1 162 ? -31.083 -22.905 8.153 1.00 45.72 162 PRO A N 1
ATOM 1272 C CA . PRO A 1 162 ? -30.673 -22.772 6.766 1.00 45.72 162 PRO A CA 1
ATOM 1273 C C . PRO A 1 162 ? -30.099 -21.365 6.542 1.00 45.72 162 PRO A C 1
ATOM 1275 O O . PRO A 1 162 ? -30.736 -20.357 6.848 1.00 45.72 162 PRO A O 1
ATOM 1278 N N . TYR A 1 163 ? -28.877 -21.299 6.011 1.00 51.16 163 TYR A N 1
ATOM 1279 C CA . TYR A 1 163 ? -28.284 -20.065 5.495 1.00 51.16 163 TYR A CA 1
ATOM 1280 C C . TYR A 1 163 ? -29.201 -19.455 4.414 1.00 51.16 163 TYR A C 1
ATOM 1282 O O . TYR A 1 163 ? -29.687 -20.199 3.560 1.00 51.16 163 TYR A O 1
ATOM 1290 N N . PRO A 1 164 ? -29.434 -18.131 4.396 1.00 43.19 164 PRO A N 1
ATOM 1291 C CA . PRO A 1 164 ? -30.213 -17.505 3.335 1.00 43.19 164 PRO A CA 1
ATOM 1292 C C . PRO A 1 164 ? -29.459 -17.570 1.996 1.00 43.19 164 PRO A C 1
ATOM 1294 O O . PRO A 1 164 ? -28.332 -17.090 1.868 1.00 43.19 164 PRO A O 1
ATOM 1297 N N . GLN A 1 165 ? -30.098 -18.183 0.996 1.00 52.50 165 GLN A N 1
ATOM 1298 C CA . GLN A 1 165 ? -29.623 -18.270 -0.384 1.00 52.50 165 GLN A CA 1
ATOM 1299 C C . GLN A 1 165 ? -29.577 -16.864 -1.009 1.00 52.50 165 GLN A C 1
ATOM 1301 O O . GLN A 1 165 ? -30.612 -16.222 -1.186 1.00 52.50 165 GLN A O 1
ATOM 1306 N N . VAL A 1 166 ? -28.384 -16.392 -1.372 1.00 49.84 166 VAL A N 1
ATOM 1307 C CA . VAL A 1 166 ? -28.212 -15.167 -2.168 1.00 49.84 166 VAL A CA 1
ATOM 1308 C C . VAL A 1 166 ? -28.539 -15.493 -3.637 1.00 49.84 166 VAL A C 1
ATOM 1310 O O . VAL A 1 166 ? -27.978 -16.460 -4.163 1.00 49.84 166 VAL A O 1
ATOM 1313 N N . PRO A 1 167 ? -29.423 -14.748 -4.329 1.00 48.28 167 PRO A N 1
ATOM 1314 C CA . PRO A 1 167 ? -29.749 -15.019 -5.729 1.00 48.28 167 PRO A CA 1
ATOM 1315 C C . PRO A 1 167 ? -28.5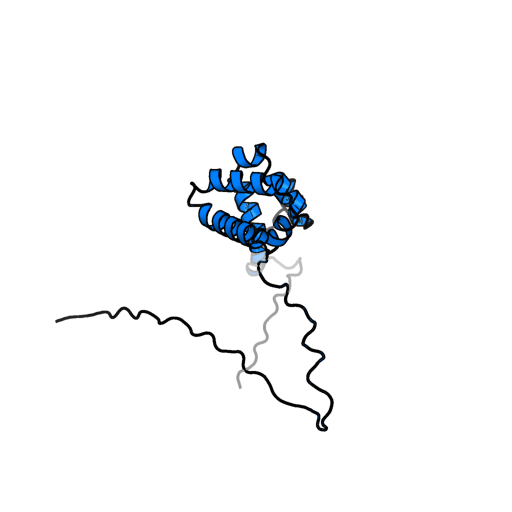48 -14.744 -6.646 1.00 48.28 167 PRO A C 1
ATOM 1317 O O . PRO A 1 167 ? -28.002 -13.643 -6.660 1.00 48.28 167 PRO A O 1
ATOM 1320 N N . LEU A 1 168 ? -28.145 -15.746 -7.431 1.00 59.69 168 LEU A N 1
ATOM 1321 C CA . LEU A 1 168 ? -27.147 -15.597 -8.493 1.00 59.69 168 LEU A CA 1
ATOM 1322 C C . LEU A 1 168 ? -27.749 -14.838 -9.696 1.00 59.69 168 LEU A C 1
ATOM 1324 O O . LEU A 1 168 ? -28.901 -15.094 -10.053 1.00 59.69 168 LEU A O 1
ATOM 1328 N N . PRO A 1 169 ? -26.988 -13.948 -10.362 1.00 52.19 169 PRO A N 1
ATOM 1329 C CA . PRO A 1 169 ? -27.450 -13.237 -11.554 1.00 52.19 169 PRO A CA 1
ATOM 1330 C C . PRO A 1 169 ? -27.611 -14.175 -12.771 1.00 52.19 169 PRO A C 1
ATOM 1332 O O . PRO A 1 169 ? -26.887 -15.171 -12.889 1.00 52.19 169 PRO A O 1
ATOM 1335 N N . PRO A 1 170 ? -28.534 -13.868 -13.705 1.00 51.53 170 PRO A N 1
ATOM 1336 C CA . PRO A 1 170 ? -28.830 -14.727 -14.847 1.00 51.53 170 PRO A CA 1
ATOM 1337 C C . PRO A 1 170 ? -27.662 -14.802 -15.840 1.00 51.53 170 PRO A C 1
ATOM 1339 O O . PRO A 1 170 ? -27.150 -13.797 -16.332 1.00 51.53 170 PRO A O 1
ATOM 1342 N N . ARG A 1 171 ? -27.266 -16.040 -16.161 1.00 48.50 171 ARG A N 1
ATOM 1343 C CA . ARG A 1 171 ? -26.319 -16.382 -17.229 1.00 48.50 171 ARG A CA 1
ATOM 1344 C C . ARG A 1 171 ? -26.908 -16.013 -18.594 1.00 48.50 171 ARG A C 1
ATOM 1346 O O . ARG A 1 171 ? -27.904 -16.593 -19.015 1.00 48.50 171 ARG A O 1
ATOM 1353 N N . VAL A 1 172 ? -26.241 -15.112 -19.311 1.00 49.59 172 VAL A N 1
ATOM 1354 C CA . VAL A 1 172 ? -26.496 -14.835 -20.731 1.00 49.59 172 VAL A CA 1
ATOM 1355 C C . VAL A 1 172 ? -26.024 -16.042 -21.551 1.00 49.59 172 VAL A C 1
ATOM 1357 O O . VAL A 1 172 ? -24.825 -16.263 -21.71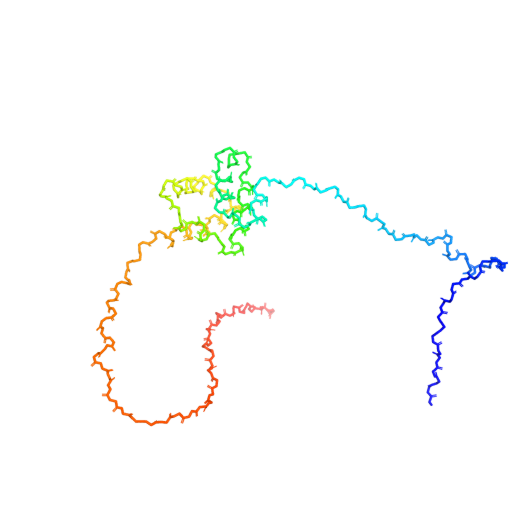5 1.00 49.59 172 VAL A O 1
ATOM 1360 N N . LEU A 1 173 ? -26.967 -16.855 -22.029 1.00 51.41 173 LEU A N 1
ATOM 1361 C CA . LEU A 1 173 ? -26.721 -17.896 -23.028 1.00 51.41 173 LEU A CA 1
ATOM 1362 C C . LEU A 1 173 ? -26.781 -17.249 -24.416 1.00 51.41 173 LEU A C 1
ATOM 1364 O O . LEU A 1 173 ? -27.858 -16.997 -24.949 1.00 51.41 173 LEU A O 1
ATOM 1368 N N . GLY A 1 174 ? -25.610 -16.959 -24.985 1.00 47.88 174 GLY A N 1
ATOM 1369 C CA . GLY A 1 174 ? -25.474 -16.607 -26.396 1.00 47.88 174 GLY A CA 1
ATOM 1370 C C . GLY A 1 174 ? -25.786 -17.825 -27.263 1.00 47.88 174 GLY A C 1
ATOM 1371 O O . GLY A 1 174 ? -24.999 -18.769 -27.314 1.00 47.88 174 GLY A O 1
ATOM 1372 N N . GLY A 1 175 ? -26.954 -17.808 -27.903 1.00 47.81 175 GLY A N 1
ATOM 1373 C CA . GLY A 1 175 ? -27.366 -18.797 -28.890 1.00 47.81 175 GLY A CA 1
ATOM 1374 C C . GLY A 1 175 ? -26.556 -18.655 -30.175 1.00 47.81 175 GLY A C 1
ATOM 1375 O O . GLY A 1 175 ? -26.555 -17.604 -30.811 1.00 47.81 175 GLY A O 1
ATOM 1376 N N . ALA A 1 176 ? -25.875 -19.735 -30.545 1.00 49.19 176 ALA A N 1
ATOM 1377 C CA . ALA A 1 176 ? -25.376 -19.960 -31.889 1.00 49.19 176 ALA A CA 1
ATOM 1378 C C . ALA A 1 176 ? -26.567 -20.184 -32.831 1.00 49.19 176 ALA A C 1
ATOM 1380 O O . ALA A 1 176 ? -27.431 -21.013 -32.543 1.00 49.19 176 ALA A O 1
ATOM 1381 N N . GLN A 1 177 ? -26.598 -19.477 -33.958 1.00 52.31 177 GLN A N 1
ATOM 1382 C CA . GLN A 1 177 ? -27.546 -19.736 -35.036 1.00 52.31 177 GLN A CA 1
ATOM 1383 C C . GLN A 1 177 ? -26.759 -20.200 -36.259 1.00 52.31 177 GLN A C 1
ATOM 1385 O O . GLN A 1 177 ? -25.890 -19.499 -36.774 1.00 52.31 177 GLN A O 1
ATOM 1390 N N . VAL A 1 178 ? -27.032 -21.445 -36.639 1.00 49.72 178 VAL A N 1
ATOM 1391 C CA . VAL A 1 178 ? -26.471 -22.168 -37.776 1.00 49.72 178 VAL A CA 1
ATOM 1392 C C . VAL A 1 178 ? -27.555 -22.216 -38.855 1.00 49.72 178 VAL A C 1
ATOM 1394 O O . VAL A 1 178 ? -28.707 -22.480 -38.528 1.00 49.72 178 VAL A O 1
ATOM 1397 N N . ALA A 1 179 ? -27.141 -21.979 -40.101 1.00 42.81 179 ALA A N 1
ATOM 1398 C CA . ALA A 1 179 ? -27.706 -22.449 -41.372 1.00 42.81 179 ALA A CA 1
ATOM 1399 C C . ALA A 1 179 ? -29.226 -22.355 -41.634 1.00 42.81 179 ALA A C 1
ATOM 1401 O O . ALA A 1 179 ? -30.027 -23.099 -41.072 1.00 42.81 179 ALA A O 1
ATOM 1402 N N . SER A 1 180 ? -29.583 -21.599 -42.676 1.00 49.16 180 SER A N 1
ATOM 1403 C CA . SER A 1 180 ? -30.167 -22.126 -43.928 1.00 49.16 180 SER A CA 1
ATOM 1404 C C . SER A 1 180 ? -30.025 -21.093 -45.040 1.00 49.16 180 SER A C 1
ATOM 1406 O O . SER A 1 180 ? -30.143 -19.889 -44.722 1.00 49.16 180 SER A O 1
#

pLDDT: mean 71.72, std 18.25, range [33.06, 92.62]

Foldseek 3Di:
DDDDDDDDDDDDDDPDPDCDPVNCPVVPPDPDPPDDDPDPDDDDPLSVCVVVVVLLVSLVVCLPPVNLVPPVPVNLVSLQVCVVVVCLLVSLLPDDPVVVVSLVVSLVVCCVDPVSVVSSVVSVVSNCVSPPPPPDPPPPPPPPPPDDDDDDDDDDDDDDDDDDDDDDDDDDDDDDDDDD